Protein AF-X1U5Z9-F1 (afdb_monomer_lite)

Structure (mmCIF, N/CA/C/O backbone):
data_AF-X1U5Z9-F1
#
_entry.id   AF-X1U5Z9-F1
#
loop_
_atom_site.group_PDB
_atom_site.id
_atom_site.type_symbol
_atom_site.label_atom_id
_atom_site.label_alt_id
_atom_site.label_comp_id
_atom_site.label_asym_id
_atom_site.label_entity_id
_atom_site.label_seq_id
_atom_site.pdbx_PDB_ins_code
_atom_site.Cartn_x
_atom_site.Cartn_y
_atom_site.Cartn_z
_atom_site.occupancy
_atom_site.B_iso_or_equiv
_atom_site.auth_seq_id
_atom_site.auth_comp_id
_atom_site.auth_asym_id
_atom_site.auth_atom_id
_atom_site.pdbx_PDB_model_num
ATOM 1 N N . MET A 1 1 ? 9.791 0.180 1.543 1.00 94.50 1 MET A N 1
ATOM 2 C CA . MET A 1 1 ? 8.952 0.985 0.609 1.00 94.50 1 MET A CA 1
ATOM 3 C C . MET A 1 1 ? 8.008 1.841 1.426 1.00 94.50 1 MET A C 1
ATOM 5 O O . MET A 1 1 ? 7.344 1.303 2.300 1.00 94.50 1 MET A O 1
ATOM 9 N N . ILE A 1 2 ? 7.949 3.145 1.154 1.00 96.00 2 ILE A N 1
ATOM 10 C CA . ILE A 1 2 ? 7.230 4.113 1.994 1.00 96.00 2 ILE A CA 1
ATOM 11 C C . ILE A 1 2 ? 5.855 4.419 1.397 1.00 96.00 2 ILE A C 1
ATOM 13 O O . ILE A 1 2 ? 5.745 4.681 0.197 1.00 96.00 2 ILE A O 1
ATOM 17 N N . TYR A 1 3 ? 4.820 4.423 2.237 1.00 97.38 3 TYR A N 1
ATOM 18 C CA . TYR A 1 3 ? 3.444 4.724 1.843 1.00 97.38 3 TYR A CA 1
ATOM 19 C C . TYR A 1 3 ? 2.797 5.751 2.762 1.00 97.38 3 TYR A C 1
ATOM 21 O O . TYR A 1 3 ? 3.083 5.800 3.954 1.00 97.38 3 TYR A O 1
ATOM 29 N N . SER A 1 4 ? 1.890 6.539 2.186 1.00 97.62 4 SER A N 1
ATOM 30 C CA . SER A 1 4 ? 1.057 7.517 2.885 1.00 97.62 4 SER A CA 1
ATOM 31 C C . SER A 1 4 ? -0.251 6.877 3.351 1.00 97.62 4 SER A C 1
ATOM 33 O O . SER A 1 4 ? -0.960 6.238 2.565 1.00 97.62 4 SER A O 1
ATOM 35 N N . TYR A 1 5 ? -0.589 7.067 4.626 1.00 97.38 5 TYR A N 1
ATOM 36 C CA . TYR A 1 5 ? -1.856 6.620 5.194 1.00 97.38 5 TYR A CA 1
ATOM 37 C C . TYR A 1 5 ? -3.042 7.409 4.620 1.00 97.38 5 TYR A C 1
ATOM 39 O O . TYR A 1 5 ? -4.067 6.809 4.285 1.00 97.38 5 TYR A O 1
ATOM 47 N N . GLN A 1 6 ? -2.911 8.730 4.455 1.00 96.44 6 GLN A N 1
ATOM 48 C CA . GLN A 1 6 ? -3.959 9.556 3.848 1.00 96.44 6 GLN A CA 1
ATOM 49 C C . GLN A 1 6 ? -4.229 9.182 2.386 1.00 96.44 6 GLN A C 1
ATOM 51 O O . GLN A 1 6 ? -5.392 9.013 2.022 1.00 96.44 6 GLN A O 1
ATOM 56 N N . TRP A 1 7 ? -3.198 8.946 1.567 1.00 96.69 7 TRP A N 1
ATOM 57 C CA . TRP A 1 7 ? -3.393 8.508 0.180 1.00 96.69 7 TRP A CA 1
ATOM 58 C C . TRP A 1 7 ? -4.139 7.185 0.082 1.00 96.69 7 TRP A C 1
ATOM 60 O O . TRP A 1 7 ? -4.970 7.024 -0.805 1.00 96.69 7 TRP A O 1
ATOM 70 N N . LEU A 1 8 ? -3.908 6.238 0.994 1.00 97.00 8 LEU A N 1
ATOM 71 C CA . LEU A 1 8 ? -4.670 4.987 0.986 1.00 97.00 8 LEU A CA 1
ATOM 72 C C . LEU A 1 8 ? -6.177 5.228 1.139 1.00 97.00 8 LEU A C 1
ATOM 74 O O . LEU A 1 8 ? -6.962 4.536 0.485 1.00 97.00 8 LEU A O 1
ATOM 78 N N . LYS A 1 9 ? -6.582 6.228 1.934 1.00 95.81 9 LYS A N 1
ATOM 79 C CA . LYS A 1 9 ? -7.994 6.612 2.092 1.00 95.81 9 LYS A CA 1
ATOM 80 C C . LYS A 1 9 ? -8.603 7.236 0.838 1.00 95.81 9 LYS A C 1
ATOM 82 O O . LYS A 1 9 ? -9.816 7.183 0.671 1.00 95.81 9 LYS A O 1
ATOM 87 N N . GLU A 1 10 ? -7.791 7.783 -0.066 1.00 95.62 10 GLU A N 1
ATOM 88 C CA . GLU A 1 10 ? -8.273 8.266 -1.367 1.00 95.62 10 GLU A CA 1
ATOM 89 C C . GLU A 1 10 ? -8.661 7.110 -2.307 1.00 95.62 10 GLU A C 1
ATOM 91 O O . GLU A 1 10 ? -9.517 7.276 -3.177 1.00 95.62 10 GLU A O 1
ATOM 96 N N . TYR A 1 11 ? -8.060 5.926 -2.130 1.00 96.19 11 TYR A N 1
ATOM 97 C CA . TYR A 1 11 ? -8.314 4.752 -2.973 1.00 96.19 11 TYR A CA 1
ATOM 98 C C . TYR A 1 11 ? -9.297 3.749 -2.366 1.00 96.19 11 TYR A C 1
ATOM 100 O O . TYR A 1 11 ? -9.967 3.032 -3.115 1.00 96.19 11 TYR A O 1
ATOM 108 N N . VAL A 1 12 ? -9.359 3.651 -1.036 1.00 96.94 12 VAL A N 1
ATOM 109 C CA . VAL A 1 12 ? -10.175 2.662 -0.324 1.00 96.94 12 VAL A CA 1
ATOM 110 C C . VAL A 1 12 ? -10.904 3.325 0.836 1.00 96.94 12 VAL A C 1
ATOM 112 O O . VAL A 1 12 ? -10.291 3.952 1.692 1.00 96.94 12 VAL A O 1
ATOM 115 N N . ASP A 1 13 ? -12.216 3.113 0.900 1.00 95.06 13 ASP A N 1
ATOM 116 C CA . ASP A 1 13 ? -13.045 3.559 2.019 1.00 95.06 13 ASP A CA 1
ATOM 117 C C . ASP A 1 13 ? -12.928 2.591 3.213 1.00 95.06 13 ASP A C 1
ATOM 119 O O . ASP A 1 13 ? -13.565 1.524 3.261 1.00 95.06 13 ASP A O 1
ATOM 123 N N . PHE A 1 14 ? -12.065 2.950 4.166 1.00 95.62 14 PHE A N 1
ATOM 124 C CA . PHE A 1 14 ? -11.854 2.223 5.414 1.00 95.62 14 PHE A CA 1
ATOM 125 C C . PHE A 1 14 ? -11.741 3.161 6.619 1.00 95.62 14 PHE A C 1
ATOM 127 O O . PHE A 1 14 ? -11.219 4.272 6.534 1.00 95.62 14 PHE A O 1
ATOM 134 N N . ASP A 1 15 ? -12.174 2.650 7.769 1.00 94.44 15 ASP A N 1
ATOM 135 C CA . ASP A 1 15 ? -12.120 3.338 9.056 1.00 94.44 15 ASP A CA 1
ATOM 136 C C . ASP A 1 15 ? -11.303 2.501 10.048 1.00 94.44 15 ASP A C 1
ATOM 138 O O . ASP A 1 15 ? -11.825 1.758 10.877 1.00 94.44 15 ASP A O 1
ATOM 142 N N . LEU A 1 16 ? -9.983 2.526 9.869 1.00 95.94 16 LEU A N 1
ATOM 143 C CA . LEU A 1 16 ? -9.020 1.887 10.763 1.00 95.94 16 LEU A CA 1
ATOM 144 C C . LEU A 1 16 ? -7.989 2.910 11.191 1.00 95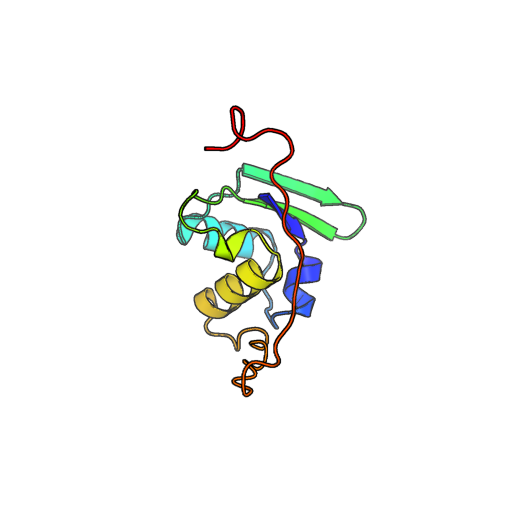.94 16 LEU A C 1
ATOM 146 O O . LEU A 1 16 ? -7.527 3.688 10.356 1.00 95.94 16 LEU A O 1
ATOM 150 N N . SER A 1 17 ? -7.570 2.865 12.455 1.00 96.50 17 SER A N 1
ATOM 151 C CA . SER A 1 17 ? -6.417 3.647 12.896 1.00 96.50 17 SER A CA 1
ATOM 152 C C . SER A 1 17 ? -5.141 3.196 12.161 1.00 96.50 17 SER A C 1
ATOM 154 O O . SER A 1 17 ? -5.058 2.032 11.740 1.00 96.50 17 SER A O 1
ATOM 156 N N . PRO A 1 18 ? -4.138 4.076 12.003 1.00 96.00 18 PRO A N 1
ATOM 157 C CA . PRO A 1 18 ? -2.860 3.711 11.396 1.00 96.00 18 PRO A CA 1
ATOM 158 C C . PRO A 1 18 ? -2.216 2.477 12.039 1.00 96.00 18 PRO A C 1
ATOM 160 O O . PRO A 1 18 ? -1.760 1.577 11.340 1.00 96.00 18 PRO A O 1
ATOM 163 N N . GLU A 1 19 ? -2.259 2.373 13.367 1.00 95.88 19 GLU A N 1
ATOM 164 C CA . GLU A 1 19 ? -1.670 1.264 14.125 1.00 95.88 19 GLU A CA 1
ATOM 165 C C . GLU A 1 19 ? -2.352 -0.064 13.793 1.00 95.88 19 GLU A C 1
ATOM 167 O O . GLU A 1 19 ? -1.698 -1.101 13.665 1.00 95.88 19 GLU A O 1
ATOM 172 N N . ARG A 1 20 ? -3.680 -0.044 13.621 1.00 97.38 20 ARG A N 1
ATOM 173 C CA . ARG A 1 20 ? -4.425 -1.237 13.214 1.00 97.38 20 ARG A CA 1
ATOM 174 C C . ARG A 1 20 ? -4.140 -1.631 11.779 1.00 97.38 20 ARG A C 1
ATOM 176 O O . ARG A 1 20 ? -3.985 -2.822 11.525 1.00 97.38 20 ARG A O 1
ATOM 183 N N . LEU A 1 21 ? -4.025 -0.665 10.873 1.00 96.62 21 LEU A N 1
ATOM 184 C CA . LEU A 1 21 ? -3.651 -0.940 9.490 1.00 96.62 21 LEU A CA 1
ATOM 185 C C . LEU A 1 21 ? -2.259 -1.587 9.417 1.00 96.62 21 LEU A C 1
ATOM 187 O O . LEU A 1 21 ? -2.117 -2.656 8.830 1.00 96.62 21 LEU A O 1
ATOM 191 N N . MET A 1 22 ? -1.261 -0.998 10.081 1.00 96.00 22 MET A N 1
ATOM 192 C CA . MET A 1 22 ? 0.108 -1.527 10.140 1.00 96.00 22 MET A CA 1
ATOM 193 C C . MET A 1 22 ? 0.157 -2.937 10.745 1.00 96.00 22 MET A C 1
ATOM 195 O O . MET A 1 22 ? 0.793 -3.831 10.194 1.00 96.00 22 MET A O 1
ATOM 199 N N . SER A 1 23 ? -0.583 -3.179 11.832 1.00 96.81 23 SER A N 1
ATOM 200 C CA . SER A 1 23 ? -0.677 -4.509 12.447 1.00 96.81 23 SER A CA 1
ATOM 201 C C . SER A 1 23 ? -1.275 -5.564 11.505 1.00 96.81 23 SER A C 1
ATOM 203 O O . SER A 1 23 ? -0.829 -6.717 11.522 1.00 96.81 23 SER A O 1
ATOM 205 N N . LEU A 1 24 ? -2.259 -5.193 10.679 1.00 96.50 24 LEU A N 1
ATOM 206 C CA . LEU A 1 24 ? -2.830 -6.087 9.670 1.00 96.50 24 LEU A CA 1
ATOM 207 C C . LEU A 1 24 ? -1.834 -6.392 8.549 1.00 96.50 24 LEU A C 1
ATOM 209 O O . LEU A 1 24 ? -1.739 -7.547 8.148 1.00 96.50 24 LEU A O 1
ATOM 213 N N . PHE A 1 25 ? -1.062 -5.403 8.094 1.00 95.00 25 PHE A N 1
ATOM 214 C CA . PHE A 1 25 ? -0.010 -5.611 7.094 1.00 95.00 25 PHE A CA 1
ATOM 215 C C . PHE A 1 25 ? 1.060 -6.588 7.573 1.00 95.00 25 PHE A C 1
ATOM 217 O O . PHE A 1 25 ? 1.329 -7.577 6.889 1.00 95.00 25 PHE A O 1
ATOM 224 N N . THR A 1 26 ? 1.578 -6.393 8.788 1.00 95.50 26 THR A N 1
ATOM 225 C CA . THR A 1 26 ? 2.537 -7.330 9.386 1.00 95.50 26 THR A CA 1
ATOM 226 C C . THR A 1 26 ? 1.948 -8.739 9.478 1.00 95.50 26 THR A C 1
ATOM 228 O O . THR A 1 26 ? 2.616 -9.715 9.145 1.00 95.50 26 THR A O 1
ATOM 231 N N . SER A 1 27 ? 0.669 -8.860 9.855 1.00 95.31 27 SER A N 1
ATOM 232 C CA . SER A 1 27 ? -0.029 -10.156 9.919 1.00 95.31 27 SER A CA 1
ATOM 233 C C . SER A 1 27 ? -0.241 -10.795 8.540 1.00 95.31 27 SER A C 1
ATOM 235 O O . SER A 1 27 ? -0.293 -12.018 8.433 1.00 95.31 27 SER A O 1
ATOM 237 N N . ALA A 1 28 ? -0.346 -9.983 7.487 1.00 93.44 28 ALA A N 1
ATOM 238 C CA . ALA A 1 28 ? -0.464 -10.416 6.097 1.00 93.44 28 ALA A CA 1
ATOM 239 C C . ALA A 1 28 ? 0.893 -10.751 5.443 1.00 93.44 28 ALA A C 1
ATOM 241 O O . ALA A 1 28 ? 0.928 -11.126 4.272 1.00 93.44 28 ALA A O 1
ATOM 242 N N . GLY A 1 29 ? 1.999 -10.663 6.191 1.00 93.12 29 GLY A N 1
ATOM 243 C CA . GLY A 1 29 ? 3.342 -10.986 5.703 1.00 93.12 29 GLY A CA 1
ATOM 244 C C . GLY A 1 29 ? 4.092 -9.803 5.091 1.00 93.12 29 GLY A C 1
ATOM 245 O O . GLY A 1 29 ? 5.062 -10.018 4.368 1.00 93.12 29 GLY A O 1
ATOM 246 N N . PHE A 1 30 ? 3.661 -8.574 5.381 1.00 94.50 30 PHE A N 1
ATOM 247 C CA . PHE A 1 30 ? 4.330 -7.344 4.964 1.00 94.50 30 PHE A CA 1
ATOM 248 C C . PHE A 1 30 ? 4.725 -6.549 6.214 1.00 94.50 30 PHE A C 1
ATOM 250 O O . PHE A 1 30 ? 3.935 -5.733 6.699 1.00 94.50 30 PHE A O 1
ATOM 257 N N . PRO A 1 31 ? 5.885 -6.850 6.822 1.00 95.81 31 PRO A N 1
ATOM 258 C CA . PRO A 1 31 ? 6.281 -6.205 8.061 1.00 95.81 31 PRO A CA 1
ATOM 259 C C . PRO A 1 31 ? 6.520 -4.710 7.836 1.00 95.81 31 PRO A C 1
ATOM 261 O O . PRO A 1 31 ? 6.993 -4.277 6.781 1.00 95.81 31 PRO A O 1
ATOM 264 N N . ILE A 1 32 ? 6.148 -3.925 8.845 1.00 96.81 32 ILE A N 1
ATOM 265 C CA . ILE A 1 32 ? 6.413 -2.490 8.894 1.00 96.81 32 ILE A CA 1
ATOM 266 C C . ILE A 1 32 ? 7.733 -2.276 9.631 1.00 96.81 32 ILE A C 1
ATOM 268 O O . ILE A 1 32 ? 7.845 -2.651 10.798 1.00 96.81 32 ILE A O 1
ATOM 272 N N . GLU A 1 33 ? 8.705 -1.683 8.945 1.00 96.62 33 GLU A N 1
ATOM 273 C CA . GLU A 1 33 ? 10.049 -1.412 9.465 1.00 96.62 33 GLU A CA 1
ATOM 274 C C . GLU A 1 33 ? 10.073 -0.143 10.320 1.00 96.62 33 GLU A C 1
ATOM 276 O O . GLU A 1 33 ? 10.652 -0.125 11.404 1.00 96.62 33 GLU A O 1
ATOM 281 N 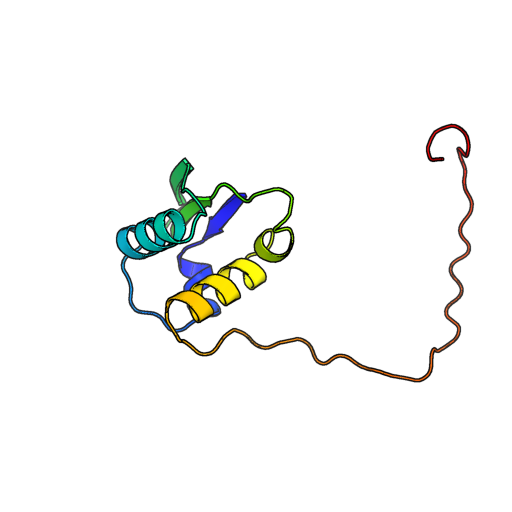N . ASP A 1 34 ? 9.417 0.917 9.842 1.00 96.81 34 ASP A N 1
ATOM 282 C CA . ASP A 1 34 ? 9.372 2.214 10.515 1.00 96.81 34 ASP A CA 1
ATOM 283 C C . ASP A 1 34 ? 8.090 2.982 10.161 1.00 96.81 34 ASP A C 1
ATOM 285 O O . ASP A 1 34 ? 7.413 2.689 9.171 1.00 96.81 34 ASP A O 1
ATOM 289 N N . PHE A 1 35 ? 7.746 3.986 10.962 1.00 97.00 35 PHE A N 1
ATOM 290 C CA . PHE A 1 35 ? 6.680 4.934 10.664 1.00 97.00 35 PHE A CA 1
ATOM 291 C C . PHE A 1 35 ? 6.990 6.306 11.260 1.00 97.00 35 PHE A C 1
ATOM 293 O O . PHE A 1 35 ? 7.559 6.440 12.340 1.00 97.00 35 PHE A O 1
ATOM 300 N N . SER A 1 36 ? 6.588 7.358 10.556 1.00 96.94 36 SER A N 1
ATOM 301 C CA . SER A 1 36 ? 6.829 8.734 10.980 1.00 96.94 36 SER A CA 1
ATOM 302 C C . SER A 1 36 ? 5.716 9.667 10.517 1.00 96.94 36 SER A C 1
ATOM 304 O O . SER A 1 36 ? 4.889 9.326 9.669 1.00 96.94 36 SER A O 1
ATOM 306 N N . SER A 1 37 ? 5.669 10.858 11.106 1.00 96.69 37 SER A N 1
ATOM 307 C CA . SER A 1 37 ? 4.763 11.916 10.665 1.00 96.69 37 SER A CA 1
ATOM 308 C C . SER A 1 37 ? 5.413 12.734 9.551 1.00 96.69 37 SER A C 1
ATOM 310 O O . SER A 1 37 ? 6.553 13.182 9.685 1.00 96.69 37 SER A O 1
ATOM 312 N N . ALA A 1 38 ? 4.670 12.974 8.475 1.00 95.06 38 ALA A N 1
ATOM 313 C CA . ALA A 1 38 ? 5.055 13.834 7.365 1.00 95.06 38 ALA A CA 1
ATOM 314 C C . ALA A 1 38 ? 4.012 14.953 7.221 1.00 95.06 38 ALA A C 1
ATOM 316 O O . ALA A 1 38 ? 3.011 14.814 6.520 1.00 95.06 38 ALA A O 1
ATOM 317 N N . GLY A 1 39 ? 4.230 16.065 7.931 1.00 95.19 39 GLY A N 1
ATOM 318 C CA . GLY A 1 39 ? 3.204 17.100 8.088 1.00 95.19 39 GLY A CA 1
ATOM 319 C C . GLY A 1 39 ? 2.011 16.561 8.879 1.00 95.19 39 GLY A C 1
ATOM 320 O O . GLY A 1 39 ? 2.197 16.041 9.977 1.00 95.19 39 GLY A O 1
ATOM 321 N N . ASP A 1 40 ? 0.813 16.655 8.301 1.00 94.75 40 ASP A N 1
ATOM 322 C CA . ASP A 1 40 ? -0.433 16.149 8.898 1.00 94.75 40 ASP A CA 1
ATOM 323 C C . ASP A 1 40 ? -0.727 14.676 8.545 1.00 94.75 40 ASP A C 1
ATOM 325 O O . ASP A 1 40 ? -1.763 14.134 8.939 1.00 94.75 40 ASP A O 1
ATOM 329 N N . ASP A 1 41 ? 0.153 14.024 7.781 1.00 96.62 41 ASP A N 1
ATOM 330 C CA . ASP A 1 41 ? 0.017 12.629 7.364 1.00 96.62 41 ASP A CA 1
ATOM 331 C C . ASP A 1 41 ? 0.928 11.695 8.174 1.00 96.62 41 ASP A C 1
ATOM 333 O O . ASP A 1 41 ? 1.965 12.097 8.708 1.00 96.62 41 ASP A O 1
ATOM 337 N N . LEU A 1 42 ? 0.547 10.422 8.236 1.00 97.56 42 LEU A N 1
ATOM 338 C CA . LEU A 1 42 ? 1.383 9.346 8.749 1.00 97.56 42 LEU A CA 1
ATOM 339 C C . LEU A 1 42 ? 1.904 8.530 7.571 1.00 97.56 42 LEU A C 1
ATOM 341 O O . LEU A 1 42 ? 1.131 7.991 6.777 1.00 97.56 42 LEU A O 1
ATOM 345 N N . VAL A 1 43 ? 3.224 8.409 7.486 1.00 97.88 43 VAL A N 1
ATOM 346 C CA . VAL A 1 43 ? 3.891 7.563 6.502 1.00 97.88 43 VAL A CA 1
ATOM 347 C C . VAL A 1 43 ? 4.502 6.355 7.191 1.00 97.88 43 VAL A C 1
ATOM 349 O O . VAL A 1 43 ? 5.022 6.459 8.301 1.00 97.88 43 VAL A O 1
ATOM 352 N N . PHE A 1 44 ? 4.437 5.202 6.541 1.00 97.56 44 PHE A N 1
ATOM 353 C CA . PHE A 1 44 ? 5.008 3.966 7.061 1.00 97.56 44 PHE A CA 1
ATOM 354 C C . PHE A 1 44 ? 5.839 3.266 5.994 1.00 97.56 44 PHE A C 1
ATOM 356 O O . PHE A 1 44 ? 5.498 3.265 4.807 1.00 97.56 44 PHE A O 1
ATOM 363 N N . GLU A 1 45 ? 6.945 2.679 6.428 1.00 97.25 45 GLU A N 1
ATOM 364 C CA . GLU A 1 45 ? 7.813 1.866 5.604 1.00 97.25 45 GLU A CA 1
ATOM 365 C C . GLU A 1 45 ? 7.454 0.392 5.756 1.00 97.25 45 GLU A C 1
ATOM 367 O O . GLU A 1 45 ? 7.578 -0.194 6.823 1.00 97.25 45 GLU A O 1
ATOM 372 N N . CYS A 1 46 ? 7.035 -0.212 4.653 1.00 96.06 46 CYS A N 1
ATOM 373 C CA . CYS A 1 46 ? 6.767 -1.634 4.558 1.00 96.06 46 CYS A CA 1
ATOM 374 C C . CYS A 1 46 ? 7.912 -2.341 3.828 1.00 96.06 46 CYS A C 1
ATOM 376 O O . CYS A 1 46 ? 8.326 -1.901 2.741 1.00 96.06 46 CYS A O 1
ATOM 378 N N . GLU A 1 47 ? 8.368 -3.470 4.360 1.00 95.44 47 GLU A N 1
ATOM 379 C CA . GLU A 1 47 ? 9.211 -4.403 3.620 1.00 95.44 47 GLU A CA 1
ATOM 380 C C . GLU A 1 47 ? 8.352 -5.143 2.584 1.00 95.44 47 GLU A C 1
ATOM 382 O O . GLU A 1 47 ? 7.329 -5.748 2.914 1.00 95.44 47 GLU A O 1
ATOM 387 N N . ILE A 1 48 ? 8.752 -5.074 1.312 1.00 95.06 48 ILE A N 1
ATOM 388 C CA . ILE A 1 48 ? 8.060 -5.748 0.209 1.00 95.06 48 ILE A CA 1
ATOM 389 C C . ILE A 1 48 ? 8.991 -6.819 -0.360 1.00 95.06 48 ILE A C 1
ATOM 391 O O . ILE A 1 48 ? 10.092 -6.482 -0.806 1.00 95.06 48 ILE A O 1
ATOM 395 N N . PRO A 1 49 ? 8.573 -8.096 -0.400 1.00 91.31 49 PRO A N 1
ATOM 396 C CA . PRO A 1 49 ? 9.417 -9.153 -0.928 1.00 91.31 49 PRO A CA 1
ATOM 397 C C . PRO A 1 49 ? 9.591 -9.004 -2.447 1.00 91.31 49 PRO A C 1
ATOM 399 O O . PRO A 1 49 ? 8.690 -8.559 -3.162 1.00 91.31 49 PRO A O 1
ATOM 402 N N . ALA A 1 50 ? 10.750 -9.419 -2.968 1.00 92.31 50 ALA A N 1
ATOM 403 C CA . ALA A 1 50 ? 11.139 -9.201 -4.368 1.00 92.31 50 ALA A CA 1
ATOM 404 C C . ALA A 1 50 ? 10.170 -9.810 -5.406 1.00 92.31 50 ALA A C 1
ATOM 406 O O . ALA A 1 50 ? 10.120 -9.369 -6.552 1.00 92.31 50 ALA A O 1
ATOM 407 N N . ASN A 1 51 ? 9.385 -10.815 -5.013 1.00 93.75 51 ASN A N 1
ATOM 408 C CA . ASN A 1 51 ? 8.372 -11.462 -5.848 1.00 93.75 51 ASN A CA 1
ATOM 409 C C . ASN A 1 51 ? 6.994 -10.764 -5.825 1.00 93.75 51 ASN A C 1
ATOM 411 O O . ASN A 1 51 ? 6.082 -11.237 -6.501 1.00 93.75 51 ASN A O 1
ATOM 415 N N . ARG A 1 52 ? 6.822 -9.665 -5.077 1.00 94.44 52 ARG A N 1
ATOM 416 C CA . ARG A 1 52 ? 5.576 -8.878 -4.971 1.00 94.44 52 ARG A CA 1
ATOM 417 C C . ARG A 1 52 ? 5.744 -7.460 -5.517 1.00 94.44 52 ARG A C 1
ATOM 419 O O . ARG A 1 52 ? 5.413 -6.466 -4.873 1.00 94.44 52 ARG A O 1
ATOM 426 N N . GLY A 1 53 ? 6.254 -7.368 -6.747 1.00 94.69 53 GLY A N 1
ATOM 427 C CA . GLY A 1 53 ? 6.435 -6.094 -7.452 1.00 94.69 53 GLY A CA 1
ATOM 428 C C . GLY A 1 53 ? 5.138 -5.295 -7.649 1.00 94.69 53 GLY A C 1
ATOM 429 O O . GLY A 1 53 ? 5.183 -4.076 -7.791 1.00 94.69 53 GLY A O 1
ATOM 430 N N . ASP A 1 54 ? 3.980 -5.960 -7.603 1.00 93.81 54 ASP A N 1
ATOM 431 C CA . ASP A 1 54 ? 2.655 -5.338 -7.637 1.00 93.81 54 ASP A CA 1
ATOM 432 C C . ASP A 1 54 ? 2.423 -4.368 -6.473 1.00 93.81 54 ASP A C 1
ATOM 434 O O . ASP A 1 54 ? 1.706 -3.385 -6.654 1.00 93.81 54 ASP A O 1
ATOM 438 N N . LEU A 1 55 ? 3.068 -4.589 -5.324 1.00 95.56 55 LEU A N 1
ATOM 439 C CA . LEU A 1 55 ? 2.935 -3.739 -4.145 1.00 95.56 55 LEU A CA 1
ATOM 440 C C . LEU A 1 55 ? 3.841 -2.509 -4.175 1.00 95.56 55 LEU A C 1
ATOM 442 O O . LEU A 1 55 ? 3.581 -1.590 -3.419 1.00 95.56 55 LEU A O 1
ATOM 446 N N . LEU A 1 56 ? 4.815 -2.400 -5.087 1.00 95.56 56 LEU A N 1
ATOM 447 C CA . LEU A 1 56 ? 5.756 -1.261 -5.168 1.00 95.56 56 LEU A CA 1
ATOM 448 C C . LEU A 1 56 ? 5.115 0.072 -5.610 1.00 95.56 56 LEU A C 1
ATOM 450 O O . LEU A 1 56 ? 5.808 1.026 -5.961 1.00 95.56 56 LEU A O 1
ATOM 454 N N . SER A 1 57 ? 3.788 0.152 -5.614 1.00 95.25 57 SER A N 1
ATOM 455 C CA . SER A 1 57 ? 3.017 1.353 -5.909 1.00 95.25 57 SER A CA 1
ATOM 456 C C . SER A 1 57 ? 1.894 1.516 -4.892 1.00 95.25 57 SER A C 1
ATOM 458 O O . SER A 1 57 ? 1.324 0.532 -4.420 1.00 95.25 57 SER A O 1
ATOM 460 N N . ILE A 1 58 ? 1.504 2.765 -4.623 1.00 95.88 58 ILE A N 1
ATOM 461 C CA . ILE A 1 58 ? 0.374 3.062 -3.731 1.00 95.88 58 ILE A CA 1
ATOM 462 C C . ILE A 1 58 ? -0.924 2.385 -4.194 1.00 95.88 58 ILE A C 1
ATOM 464 O O . ILE A 1 58 ? -1.706 1.913 -3.376 1.00 95.88 58 ILE A O 1
ATOM 468 N N . LEU A 1 59 ? -1.128 2.266 -5.511 1.00 96.19 59 LEU A N 1
ATOM 469 C CA . LEU A 1 59 ? -2.301 1.609 -6.083 1.00 96.19 59 LEU A CA 1
ATOM 470 C C . LEU A 1 59 ? -2.308 0.099 -5.808 1.00 96.19 59 LEU A C 1
ATOM 472 O O . LEU A 1 59 ? -3.364 -0.478 -5.554 1.00 96.19 59 LEU A O 1
ATOM 476 N N . GLY A 1 60 ? -1.140 -0.539 -5.873 1.00 95.88 60 GLY A N 1
ATOM 477 C CA . GLY A 1 60 ? -0.967 -1.939 -5.501 1.00 95.88 60 GLY A CA 1
ATOM 478 C C . GLY A 1 60 ? -1.279 -2.174 -4.034 1.00 95.88 60 GLY A C 1
ATOM 479 O O . GLY A 1 60 ? -2.110 -3.019 -3.706 1.00 95.88 60 GLY A O 1
ATOM 480 N N . LEU A 1 61 ? -0.700 -1.344 -3.165 1.00 96.19 61 LEU A N 1
ATOM 481 C CA . LEU A 1 61 ? -0.958 -1.420 -1.733 1.00 96.19 61 LEU A CA 1
ATOM 482 C C . LEU A 1 61 ? -2.436 -1.176 -1.399 1.00 96.19 61 LEU A C 1
ATOM 484 O O . LEU A 1 61 ? -3.016 -1.918 -0.615 1.00 96.19 61 LEU A O 1
ATOM 488 N N . ALA A 1 62 ? -3.085 -0.203 -2.039 1.00 97.25 62 ALA A N 1
ATOM 489 C CA . ALA A 1 62 ? -4.516 0.040 -1.875 1.00 97.25 62 ALA A CA 1
ATOM 490 C C . ALA A 1 62 ? -5.371 -1.186 -2.248 1.00 97.25 62 ALA A C 1
ATOM 492 O O . ALA A 1 62 ? -6.360 -1.482 -1.581 1.00 97.25 62 ALA A O 1
ATOM 493 N N . ARG A 1 63 ? -4.994 -1.945 -3.285 1.00 96.62 63 ARG A N 1
ATOM 494 C CA . ARG A 1 63 ? -5.682 -3.205 -3.623 1.00 96.62 63 ARG A CA 1
ATOM 495 C C . ARG A 1 63 ? -5.491 -4.268 -2.546 1.00 96.62 63 ARG A C 1
ATOM 497 O O . ARG A 1 63 ? -6.453 -4.967 -2.242 1.00 96.62 63 ARG A O 1
ATOM 504 N N . GLU A 1 64 ? -4.304 -4.350 -1.952 1.00 96.31 64 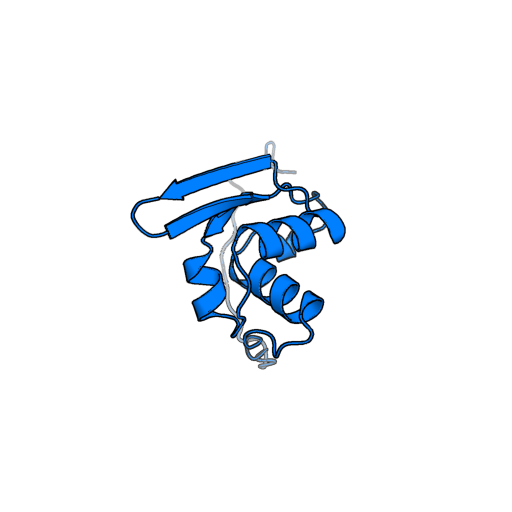GLU A N 1
ATOM 505 C CA . GLU A 1 64 ? -4.026 -5.246 -0.825 1.00 96.31 64 GLU A CA 1
ATOM 506 C C . GLU A 1 64 ? -4.861 -4.862 0.409 1.00 96.31 64 GLU A C 1
ATOM 508 O O . GLU A 1 64 ? -5.537 -5.718 0.974 1.00 96.31 64 GLU A O 1
ATOM 513 N N . VAL A 1 65 ? -4.934 -3.568 0.762 1.00 96.81 65 VAL A N 1
ATOM 514 C CA . VAL A 1 65 ? -5.824 -3.067 1.833 1.00 96.81 65 VAL A CA 1
ATOM 515 C C . VAL A 1 65 ? -7.270 -3.467 1.561 1.00 96.81 65 VAL A C 1
ATOM 517 O O . VAL A 1 65 ? -7.947 -4.004 2.437 1.00 96.81 65 VAL A O 1
ATOM 520 N N . ALA A 1 66 ? -7.759 -3.226 0.343 1.00 97.38 66 ALA A N 1
ATOM 521 C CA . ALA A 1 66 ? -9.128 -3.569 -0.013 1.00 97.38 66 ALA A CA 1
ATOM 522 C C . ALA A 1 66 ? -9.393 -5.077 0.105 1.00 97.38 66 ALA A C 1
ATOM 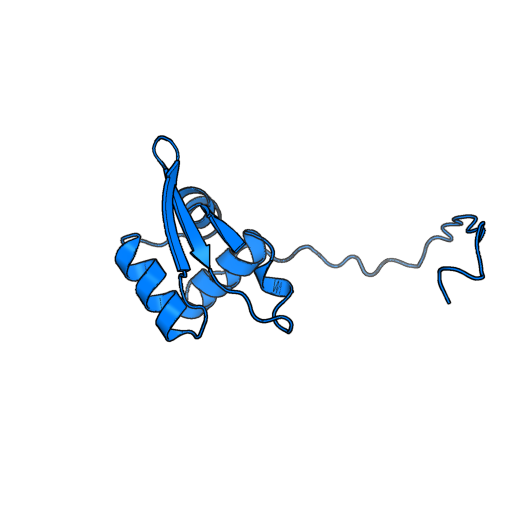524 O O . ALA A 1 66 ? -10.441 -5.465 0.618 1.00 97.38 66 ALA A O 1
ATOM 525 N N . ALA A 1 67 ? -8.442 -5.917 -0.311 1.00 95.88 67 ALA A N 1
ATOM 526 C CA . ALA A 1 67 ? -8.541 -7.367 -0.192 1.00 95.88 67 ALA A CA 1
ATOM 527 C C . ALA A 1 67 ? -8.578 -7.827 1.275 1.00 95.88 67 ALA A C 1
ATOM 529 O O . ALA A 1 67 ? -9.484 -8.572 1.646 1.00 95.88 67 ALA A O 1
ATOM 530 N N . ILE A 1 68 ? -7.661 -7.336 2.117 1.00 95.81 68 ILE A N 1
ATOM 531 C CA . ILE A 1 68 ? -7.597 -7.660 3.554 1.00 95.81 68 ILE A CA 1
ATOM 532 C C . ILE A 1 68 ? -8.902 -7.276 4.264 1.00 95.81 68 ILE A C 1
ATOM 534 O O . ILE A 1 68 ? -9.401 -8.024 5.103 1.00 95.81 68 ILE A O 1
ATOM 538 N N . LEU A 1 69 ? -9.476 -6.119 3.922 1.00 96.19 69 LEU A N 1
ATOM 539 C CA . LEU A 1 69 ? -10.673 -5.582 4.576 1.00 96.19 69 LEU A CA 1
ATOM 540 C C . LEU A 1 69 ? -11.995 -6.029 3.936 1.00 96.19 69 LEU A C 1
ATOM 542 O O . LEU A 1 69 ? -13.060 -5.605 4.390 1.00 96.19 69 LEU A O 1
ATOM 546 N N . GLY A 1 70 ? -11.957 -6.833 2.869 1.00 95.88 70 GLY A N 1
ATOM 547 C CA . GLY A 1 70 ? -13.155 -7.222 2.117 1.00 95.88 70 GLY A CA 1
ATOM 548 C C . GLY A 1 70 ? -13.894 -6.031 1.489 1.00 95.88 70 GLY A C 1
ATOM 549 O O . GLY A 1 70 ? -15.118 -6.047 1.359 1.00 95.88 70 GLY A O 1
ATOM 550 N N . LYS A 1 71 ? -13.166 -4.968 1.138 1.00 96.50 71 LYS A N 1
ATOM 551 C CA . LYS A 1 71 ? -13.692 -3.745 0.523 1.00 96.50 71 LYS A CA 1
ATOM 552 C C . LYS A 1 71 ? -13.595 -3.812 -0.997 1.00 96.50 71 LYS A C 1
ATOM 554 O O . LYS A 1 71 ? -12.877 -4.625 -1.577 1.00 96.50 71 LYS A O 1
ATOM 559 N N . LYS A 1 72 ? -14.318 -2.913 -1.666 1.00 95.25 72 LYS A N 1
ATOM 560 C CA . LYS A 1 72 ? -14.197 -2.746 -3.115 1.00 95.25 72 LYS A CA 1
ATOM 561 C C . LYS A 1 72 ? -12.796 -2.196 -3.439 1.00 95.25 72 LYS A C 1
ATOM 563 O O . LYS A 1 72 ? -12.455 -1.138 -2.915 1.00 95.25 72 LYS A O 1
ATOM 568 N N . PRO A 1 73 ? -12.000 -2.866 -4.292 1.00 94.69 73 PRO A N 1
ATOM 569 C CA . PRO A 1 73 ? -10.682 -2.370 -4.662 1.00 94.69 73 PRO A CA 1
ATOM 570 C C . PRO A 1 73 ? -10.785 -1.142 -5.576 1.00 94.69 73 PRO A C 1
ATOM 572 O O . PRO A 1 73 ? -11.804 -0.964 -6.260 1.00 94.69 73 PRO A O 1
ATOM 575 N N . PRO A 1 74 ? -9.720 -0.323 -5.653 1.00 94.38 74 PRO A N 1
ATOM 576 C CA . PRO A 1 74 ? -9.637 0.722 -6.660 1.00 94.38 74 PRO A CA 1
ATOM 577 C C . PRO A 1 74 ? -9.739 0.112 -8.062 1.00 94.38 74 PRO A C 1
ATOM 579 O O . PRO A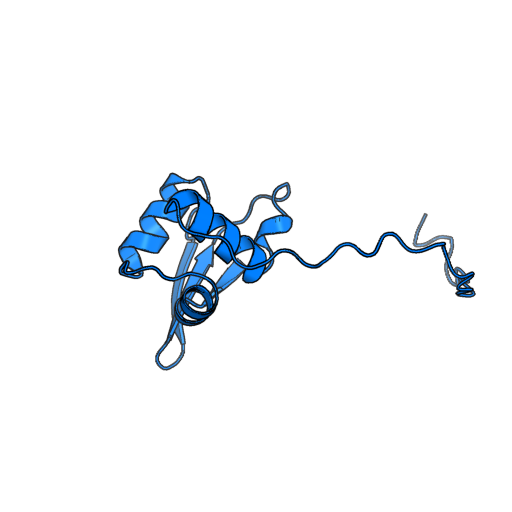 1 74 ? -9.348 -1.037 -8.302 1.00 94.38 74 PRO A O 1
ATOM 582 N N . GLY A 1 75 ? -10.280 0.895 -8.996 1.00 91.06 75 GLY A N 1
ATOM 583 C CA . GLY A 1 75 ? -10.564 0.441 -10.353 1.00 91.06 75 GLY A CA 1
ATOM 584 C C . GLY A 1 75 ? -9.351 -0.185 -11.048 1.00 91.06 75 GLY A C 1
ATOM 585 O O . GLY A 1 75 ? -8.199 0.223 -10.867 1.00 91.06 75 GLY A O 1
ATOM 586 N N . PHE A 1 76 ? -9.618 -1.191 -11.875 1.00 87.69 76 PHE A N 1
ATOM 587 C CA . PHE A 1 76 ? -8.624 -1.696 -12.812 1.00 87.69 76 PHE A CA 1
ATOM 588 C C . PHE A 1 76 ? -8.658 -0.851 -14.088 1.00 87.69 76 PHE A C 1
ATOM 590 O O . PHE A 1 76 ? -9.743 -0.450 -14.521 1.00 87.69 76 PHE A O 1
ATOM 597 N N . PRO A 1 77 ? -7.495 -0.563 -14.697 1.00 85.88 77 PRO A N 1
ATOM 598 C CA . PRO A 1 77 ? -7.476 0.094 -15.993 1.00 85.88 77 PRO A CA 1
ATOM 599 C C . PRO A 1 77 ? -8.213 -0.774 -17.016 1.00 85.88 77 PRO A C 1
ATOM 601 O O . PRO A 1 77 ? -8.115 -2.004 -16.990 1.00 85.88 77 PRO A O 1
ATOM 604 N N . GLN A 1 78 ? -8.941 -0.137 -17.934 1.00 86.06 78 GLN A N 1
ATOM 605 C CA . GLN A 1 78 ? -9.504 -0.862 -19.067 1.00 86.06 78 GLN A CA 1
ATOM 606 C C . GLN A 1 78 ? -8.366 -1.353 -19.959 1.00 86.06 78 GLN A C 1
ATOM 608 O O . GLN A 1 78 ? -7.550 -0.569 -20.445 1.00 86.06 78 GLN A O 1
ATOM 613 N N . ILE A 1 79 ? -8.320 -2.664 -20.175 1.00 83.94 79 ILE A N 1
ATOM 614 C CA . ILE A 1 79 ? -7.375 -3.274 -21.103 1.00 83.94 79 ILE A CA 1
ATOM 615 C C . ILE A 1 79 ? -7.962 -3.127 -22.506 1.00 83.94 79 ILE A C 1
ATOM 617 O O . ILE A 1 79 ? -8.912 -3.816 -22.875 1.00 83.94 79 ILE A O 1
ATOM 621 N N . PHE A 1 80 ? -7.400 -2.214 -23.296 1.00 81.62 80 PHE A N 1
ATOM 622 C CA . PHE A 1 80 ? -7.790 -2.043 -24.691 1.00 81.62 80 PHE A CA 1
ATOM 623 C C . PHE A 1 80 ? -7.112 -3.102 -25.562 1.00 81.62 80 PHE A C 1
ATOM 625 O O . PHE A 1 80 ? -5.962 -2.953 -25.970 1.00 81.62 80 PHE A O 1
ATOM 632 N N . THR A 1 81 ? -7.839 -4.162 -25.907 1.00 74.62 81 THR A N 1
ATOM 633 C CA . THR A 1 81 ? -7.413 -5.125 -26.931 1.00 74.62 81 THR A CA 1
ATOM 634 C C . THR A 1 81 ? -7.781 -4.594 -28.321 1.00 74.62 81 THR A C 1
ATOM 636 O O . THR A 1 81 ? -8.758 -5.020 -28.936 1.00 74.62 81 THR A O 1
ATOM 639 N N . GLY A 1 82 ? -7.047 -3.590 -28.801 1.00 71.81 82 GLY A N 1
ATOM 640 C CA . GLY A 1 82 ? -7.175 -3.085 -30.172 1.00 71.81 82 GLY A CA 1
ATOM 641 C C . GLY A 1 82 ? -6.367 -3.917 -31.173 1.00 71.81 82 GLY A C 1
ATOM 642 O O . GLY A 1 82 ? -5.412 -4.597 -30.799 1.00 71.81 82 GLY A O 1
ATOM 643 N N . LYS A 1 83 ? -6.693 -3.826 -32.473 1.00 71.19 83 LYS A N 1
ATOM 644 C CA . LYS A 1 83 ? -5.748 -4.253 -33.520 1.00 71.19 83 LYS A CA 1
ATOM 645 C C . LYS A 1 83 ? -4.441 -3.486 -33.313 1.00 71.19 83 LYS A C 1
ATOM 647 O O . LYS A 1 83 ? -4.475 -2.257 -33.232 1.00 71.19 83 LYS A O 1
ATOM 652 N N . SER A 1 84 ? -3.323 -4.210 -33.242 1.00 71.62 84 SER A N 1
ATOM 653 C CA . SER A 1 84 ? -1.983 -3.619 -33.247 1.00 71.62 84 SER A CA 1
ATOM 654 C C . SER A 1 84 ? -1.914 -2.589 -34.378 1.00 71.62 84 SER A C 1
ATOM 656 O O . SER A 1 84 ? -2.149 -2.908 -35.546 1.00 71.62 84 SER A O 1
ATOM 658 N N . ARG A 1 85 ? -1.678 -1.326 -34.016 1.00 71.25 85 ARG A N 1
ATOM 659 C CA . ARG A 1 85 ? -1.260 -0.319 -34.986 1.00 71.25 85 ARG A CA 1
ATOM 660 C C . ARG A 1 85 ? 0.253 -0.463 -35.095 1.00 71.25 85 ARG A C 1
ATOM 662 O O . ARG A 1 85 ? 0.899 -0.470 -34.048 1.00 71.25 85 ARG A O 1
ATOM 669 N N . PRO A 1 86 ? 0.825 -0.587 -36.303 1.00 72.88 86 PRO A N 1
ATOM 670 C CA . PRO A 1 86 ? 2.269 -0.633 -36.446 1.00 72.88 86 PRO A CA 1
ATOM 671 C C . PRO A 1 86 ? 2.859 0.642 -35.839 1.00 72.88 86 PRO A C 1
ATOM 673 O O . PRO A 1 86 ? 2.624 1.748 -36.320 1.00 72.88 86 PRO A O 1
ATOM 676 N N . PHE A 1 87 ? 3.583 0.468 -34.739 1.00 75.06 87 PHE A N 1
ATOM 677 C CA . PHE A 1 87 ? 4.327 1.513 -34.061 1.00 75.06 87 PHE A CA 1
ATOM 678 C C . PHE A 1 87 ? 5.801 1.140 -34.167 1.00 75.06 87 PHE A C 1
ATOM 680 O O . PHE A 1 87 ? 6.233 0.121 -33.631 1.00 75.06 87 PHE A O 1
ATOM 687 N N . GLY A 1 88 ? 6.551 1.917 -34.944 1.00 80.38 88 GLY A N 1
ATOM 688 C CA . GLY A 1 88 ? 7.969 1.676 -35.174 1.00 80.38 88 GLY A CA 1
ATOM 689 C C . GLY A 1 88 ? 8.812 2.520 -34.234 1.00 80.38 88 GLY A C 1
ATOM 690 O O . GLY A 1 88 ? 8.930 3.724 -34.442 1.00 80.38 88 GLY A O 1
ATOM 691 N N . ILE A 1 89 ? 9.440 1.894 -33.240 1.00 87.00 89 ILE A N 1
ATOM 692 C CA . ILE A 1 89 ? 10.584 2.488 -32.544 1.00 87.00 89 ILE A CA 1
ATOM 693 C C . ILE A 1 89 ? 11.849 1.951 -33.210 1.00 87.00 89 ILE A C 1
ATOM 695 O O . ILE A 1 89 ? 12.044 0.738 -33.288 1.00 87.00 89 ILE A O 1
ATOM 699 N N . LYS A 1 90 ? 12.737 2.839 -33.669 1.00 88.38 90 LYS A N 1
ATOM 700 C CA . LYS A 1 90 ? 14.084 2.431 -34.081 1.00 88.38 90 LYS A CA 1
ATOM 701 C C . LYS A 1 90 ? 14.936 2.230 -32.829 1.00 88.38 90 LYS A C 1
ATOM 703 O O . LYS A 1 90 ? 15.361 3.199 -32.210 1.00 88.38 90 LYS A O 1
ATOM 708 N N . VAL A 1 91 ? 15.195 0.977 -32.472 1.00 85.62 91 VAL A N 1
ATOM 709 C CA . VAL A 1 91 ? 16.112 0.617 -31.383 1.00 85.62 91 VAL A CA 1
ATOM 710 C C . VAL A 1 91 ? 17.505 0.396 -31.971 1.00 85.62 91 VAL A C 1
ATOM 712 O O . VAL A 1 91 ? 17.653 -0.290 -32.979 1.00 85.62 91 VAL A O 1
ATOM 715 N N . THR A 1 92 ? 18.532 1.007 -31.382 1.00 90.12 92 THR A N 1
ATOM 716 C CA . THR A 1 92 ? 19.941 0.776 -31.744 1.00 90.12 92 THR A CA 1
ATOM 717 C C . THR A 1 92 ? 20.717 0.501 -30.463 1.00 90.12 92 THR A C 1
ATOM 719 O O . THR A 1 92 ? 20.695 1.329 -29.556 1.00 90.12 92 THR A O 1
ATOM 722 N N . SER A 1 93 ? 21.393 -0.648 -30.377 1.00 87.19 93 SER A N 1
ATOM 723 C CA . SER A 1 93 ? 22.298 -0.927 -29.259 1.00 87.19 93 SER A CA 1
ATOM 724 C C . SER A 1 93 ? 23.617 -0.198 -29.492 1.00 87.19 93 SER A C 1
ATOM 726 O O . SER A 1 93 ? 24.374 -0.543 -30.398 1.00 87.19 93 SER A O 1
ATOM 728 N N . LEU A 1 94 ? 23.866 0.847 -28.703 1.00 91.25 94 LEU A N 1
ATOM 729 C CA . LEU A 1 94 ? 25.097 1.639 -28.787 1.00 91.25 94 LEU A CA 1
ATOM 730 C C . LEU A 1 94 ? 26.272 0.987 -28.041 1.00 91.25 94 LEU A C 1
ATOM 732 O O . LEU A 1 94 ? 27.417 1.364 -28.269 1.00 91.25 94 LEU A O 1
ATOM 736 N N . ALA A 1 95 ? 26.002 0.007 -27.174 1.00 89.06 95 ALA A N 1
ATOM 737 C CA . ALA A 1 95 ? 27.020 -0.729 -26.425 1.00 89.06 95 ALA A CA 1
ATOM 738 C C . ALA A 1 95 ? 26.612 -2.205 -26.219 1.00 89.06 95 ALA A C 1
ATOM 740 O O . ALA A 1 95 ? 26.268 -2.601 -25.103 1.00 89.06 95 ALA A O 1
ATOM 741 N N . PRO A 1 96 ? 26.656 -3.042 -27.277 1.00 85.31 96 PRO A N 1
ATOM 742 C CA . PRO A 1 96 ? 26.205 -4.438 -27.220 1.00 85.31 96 PRO A CA 1
ATOM 743 C C . PRO A 1 96 ? 26.973 -5.305 -26.216 1.00 85.31 96 PRO A C 1
ATOM 745 O O . PRO A 1 96 ? 26.457 -6.303 -25.735 1.00 85.31 96 PRO A O 1
ATOM 748 N N . SER A 1 97 ? 28.207 -4.925 -25.885 1.00 91.94 97 SER A N 1
ATOM 749 C CA . SER A 1 97 ? 29.049 -5.639 -24.925 1.00 91.94 97 SER A CA 1
ATOM 750 C C . SER A 1 97 ? 28.671 -5.406 -23.457 1.00 91.94 97 SER A C 1
ATOM 752 O O . SER A 1 97 ? 29.177 -6.124 -22.600 1.00 91.94 97 SER A O 1
ATOM 754 N N . LEU A 1 98 ? 27.828 -4.410 -23.149 1.00 89.31 98 LEU A N 1
ATOM 755 C CA . LEU A 1 98 ? 27.475 -4.017 -21.774 1.00 89.31 98 LEU A CA 1
ATOM 756 C C . LEU A 1 98 ? 26.048 -4.415 -21.360 1.00 89.31 98 LEU A C 1
ATOM 758 O O . LEU A 1 98 ? 25.725 -4.359 -20.177 1.00 89.31 98 LEU A O 1
ATOM 762 N N . CYS A 1 99 ? 25.195 -4.793 -22.313 1.00 77.00 99 CYS A N 1
ATOM 763 C CA . CYS A 1 99 ? 23.812 -5.209 -22.077 1.00 77.00 99 CYS A CA 1
ATOM 764 C C . CYS A 1 99 ? 23.504 -6.416 -22.988 1.00 77.00 99 CYS A C 1
ATOM 766 O O . CYS A 1 99 ? 22.992 -6.210 -24.093 1.00 77.00 99 CYS A O 1
ATOM 768 N N . PRO A 1 100 ? 23.949 -7.628 -22.590 1.00 67.75 100 PRO A N 1
ATOM 769 C CA . PRO A 1 100 ? 23.704 -8.868 -23.327 1.00 67.75 100 PRO A CA 1
ATOM 770 C C . PRO A 1 100 ? 22.236 -9.312 -23.285 1.00 67.75 100 PRO A C 1
ATOM 772 O O . PRO A 1 100 ? 21.508 -8.903 -22.350 1.00 67.75 100 PRO A O 1
#

Foldseek 3Di:
DKDWPVVLCVFFPDDDDPVRLQVLCVVVVWHWPDWDDDDPIIMTDTDDDPVPVLCVDSLSVSQVSCVSVVHDGGDDDDDDPDDDDDDDDDDDDPCPPPPD

Sequence (100 aa):
MIYSYQWLKEYVDFDLSPERLMSLFTSAGFPIEDFSSAGDDLVFECEIPANRGDLLSILGLAREVAAILGKKPPGFPQIFTGKSRPFGIKVTS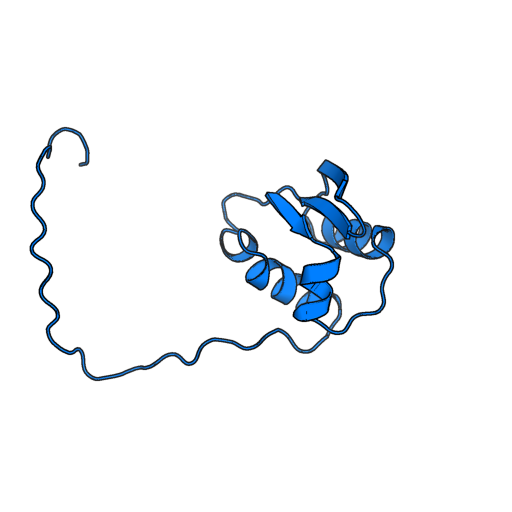LAPSLCP

pLDDT: mean 92.27, std 7.22, range [67.75, 97.88]

Secondary structure (DSSP, 8-state):
-EEEHHHHHHHS-----HHHHHHHHHHTT--EEEEEEETTEEEEEEP--TT-GGGSSHHHHHHHHHHHTTPPPPPPPP---PPPP--------S-TTT--

Organism: NCBI:txid412755

Radius of gyration: 18.78 Å; chains: 1; bounding box: 43×29×51 Å

InterPro domains:
  IPR009061 Putative DNA-binding domain superfamily [SSF46955] (1-71)